Protein AF-A0A0F6R1Q1-F1 (afdb_monomer)

Structure (mmCIF, N/CA/C/O backbone):
data_AF-A0A0F6R1Q1-F1
#
_entry.id   AF-A0A0F6R1Q1-F1
#
loop_
_atom_site.group_PDB
_atom_site.id
_atom_site.type_symbol
_atom_site.label_atom_id
_atom_site.label_alt_id
_atom_site.label_comp_id
_atom_site.label_asym_id
_atom_site.label_entity_id
_atom_site.label_seq_id
_atom_site.pdbx_PDB_ins_code
_atom_site.Cartn_x
_atom_site.Cartn_y
_atom_site.Cartn_z
_atom_site.occupancy
_atom_site.B_iso_or_equiv
_atom_site.auth_seq_id
_atom_site.auth_comp_id
_atom_site.auth_asym_id
_atom_site.auth_atom_id
_atom_site.pdbx_PDB_model_num
ATOM 1 N N . MET A 1 1 ? 29.580 -33.882 -5.266 1.00 39.84 1 MET A N 1
ATOM 2 C CA . MET A 1 1 ? 28.249 -33.960 -5.910 1.00 39.84 1 MET A CA 1
ATOM 3 C C . MET A 1 1 ? 27.139 -33.648 -4.897 1.00 39.84 1 MET A C 1
ATOM 5 O O . MET A 1 1 ? 26.192 -34.415 -4.788 1.00 39.84 1 MET A O 1
ATOM 9 N N . SER A 1 2 ? 27.248 -32.547 -4.135 1.00 45.56 2 SER A N 1
ATOM 10 C CA . SER A 1 2 ? 26.357 -32.306 -2.978 1.00 45.56 2 SER A CA 1
ATOM 11 C C . SER A 1 2 ? 25.739 -30.905 -2.912 1.00 45.56 2 SER A C 1
ATOM 13 O O . SER A 1 2 ? 25.019 -30.626 -1.966 1.00 45.56 2 SER A O 1
ATOM 15 N N . GLU A 1 3 ? 25.947 -30.047 -3.913 1.00 39.16 3 GLU A N 1
ATOM 16 C CA . GLU A 1 3 ? 25.405 -28.674 -3.908 1.00 39.16 3 GLU A CA 1
ATOM 17 C C . GLU A 1 3 ? 24.060 -28.540 -4.650 1.00 39.16 3 GLU A C 1
ATOM 19 O O . GLU A 1 3 ? 23.333 -27.565 -4.475 1.00 39.16 3 GLU A O 1
ATOM 24 N N . GLU A 1 4 ? 23.668 -29.540 -5.443 1.00 39.00 4 GLU A N 1
ATOM 25 C CA . GLU A 1 4 ? 22.489 -29.453 -6.321 1.00 39.00 4 GLU A CA 1
ATOM 26 C C . GLU A 1 4 ? 21.160 -29.742 -5.598 1.00 39.00 4 GLU A C 1
ATOM 28 O O . GLU A 1 4 ? 20.088 -29.362 -6.063 1.00 39.00 4 GLU A O 1
ATOM 33 N N . LYS A 1 5 ? 21.216 -30.370 -4.414 1.00 38.72 5 LYS A N 1
ATOM 34 C CA . LYS A 1 5 ? 20.022 -30.764 -3.647 1.00 38.72 5 LYS A CA 1
ATOM 35 C C . LYS A 1 5 ? 19.531 -29.688 -2.668 1.00 38.72 5 LYS A C 1
ATOM 37 O O . LYS A 1 5 ? 18.405 -29.782 -2.198 1.00 38.72 5 LYS A O 1
ATOM 42 N N . GLN A 1 6 ? 20.347 -28.671 -2.378 1.00 35.91 6 GLN A N 1
ATOM 43 C CA . GLN A 1 6 ? 19.995 -27.572 -1.464 1.00 35.91 6 GLN A CA 1
ATOM 44 C C . GLN A 1 6 ? 19.303 -26.401 -2.179 1.00 35.91 6 GLN A C 1
ATOM 46 O O . GLN A 1 6 ? 18.357 -25.839 -1.637 1.00 35.91 6 GLN A O 1
ATOM 51 N N . ARG A 1 7 ? 19.659 -26.108 -3.440 1.00 38.06 7 ARG A N 1
ATOM 52 C CA . ARG A 1 7 ? 18.993 -25.054 -4.234 1.00 38.06 7 ARG A CA 1
ATOM 53 C C . ARG A 1 7 ? 17.518 -25.331 -4.539 1.00 38.06 7 ARG A C 1
ATOM 55 O O . ARG A 1 7 ? 16.745 -24.392 -4.679 1.00 38.06 7 ARG A O 1
ATOM 62 N N . SER A 1 8 ? 17.124 -26.601 -4.656 1.00 41.06 8 SER A N 1
ATOM 63 C CA . SER A 1 8 ? 15.740 -26.971 -4.993 1.00 41.06 8 SER A CA 1
ATOM 64 C C . SER A 1 8 ? 14.754 -26.752 -3.837 1.00 41.06 8 SER A C 1
ATOM 66 O O . SER A 1 8 ? 13.580 -26.496 -4.088 1.00 41.06 8 SER A O 1
ATOM 68 N N . THR A 1 9 ? 15.215 -26.803 -2.582 1.00 48.44 9 THR A N 1
ATOM 69 C CA . THR A 1 9 ? 14.350 -26.635 -1.400 1.00 48.44 9 THR A CA 1
ATOM 70 C C . THR A 1 9 ? 14.140 -25.159 -1.049 1.00 48.44 9 THR A C 1
ATOM 72 O O . THR A 1 9 ? 13.024 -24.764 -0.732 1.00 48.44 9 THR A O 1
ATOM 75 N N . GLU A 1 10 ? 15.166 -24.311 -1.196 1.00 43.53 10 GLU A N 1
ATOM 76 C CA . GLU A 1 10 ? 15.043 -22.862 -0.950 1.00 43.53 10 GLU A CA 1
ATOM 77 C C . GLU A 1 10 ? 14.176 -22.147 -1.999 1.00 43.53 10 GLU A C 1
ATOM 79 O O . GLU A 1 10 ? 13.457 -21.200 -1.673 1.00 43.53 10 GLU A O 1
ATOM 84 N N . LEU A 1 11 ? 14.180 -22.621 -3.253 1.00 48.12 11 LEU A N 1
ATOM 85 C CA . LEU A 1 11 ? 13.308 -22.072 -4.296 1.00 48.12 11 LEU A CA 1
ATOM 86 C C . LEU A 1 11 ? 11.817 -22.315 -4.004 1.00 48.12 11 LEU A C 1
ATOM 88 O O . LEU A 1 11 ? 10.988 -21.493 -4.388 1.00 48.12 11 LEU A O 1
ATOM 92 N N . PHE A 1 12 ? 11.463 -23.412 -3.324 1.00 41.50 12 PHE A N 1
ATOM 93 C CA . PHE A 1 12 ? 10.064 -23.770 -3.062 1.00 41.50 12 PHE A CA 1
ATOM 94 C C . PHE A 1 12 ? 9.442 -22.904 -1.950 1.00 41.50 12 PHE A C 1
ATOM 96 O O . PHE A 1 12 ? 8.306 -22.440 -2.090 1.00 41.50 12 PHE A O 1
ATOM 103 N N . ASP A 1 13 ? 10.204 -22.599 -0.894 1.00 47.22 13 ASP A N 1
ATOM 104 C CA . ASP A 1 13 ? 9.765 -21.723 0.205 1.00 47.22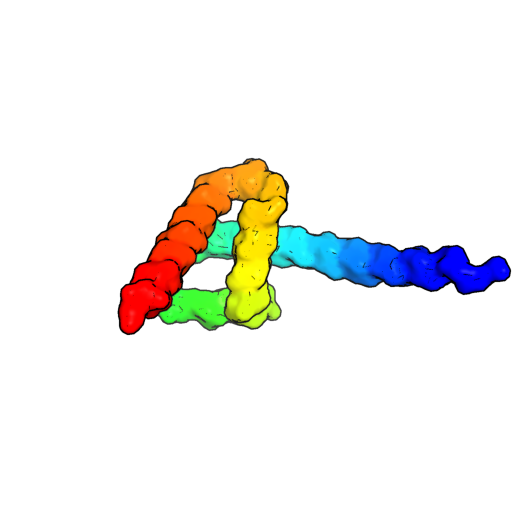 13 ASP A CA 1
ATOM 105 C C . ASP A 1 13 ? 9.709 -20.243 -0.215 1.00 47.22 13 ASP A C 1
ATOM 107 O O . ASP A 1 13 ? 8.783 -19.515 0.164 1.00 47.22 13 ASP A O 1
ATOM 111 N N . ALA A 1 14 ? 10.643 -19.798 -1.063 1.00 52.62 14 ALA A N 1
ATOM 112 C CA . ALA A 1 14 ? 10.653 -18.441 -1.606 1.00 52.62 14 ALA A CA 1
ATOM 113 C C . ALA A 1 14 ? 9.484 -18.195 -2.574 1.00 52.62 14 ALA A C 1
ATOM 115 O O . ALA A 1 14 ? 8.783 -17.197 -2.428 1.00 52.62 14 ALA A O 1
ATOM 116 N N . VAL A 1 15 ? 9.207 -19.127 -3.496 1.00 55.94 15 VAL A N 1
ATOM 117 C CA . VAL A 1 15 ? 8.077 -19.023 -4.442 1.00 55.94 15 VAL A CA 1
ATOM 118 C C . VAL A 1 15 ? 6.732 -19.069 -3.717 1.00 55.94 15 VAL A C 1
ATOM 120 O O . VAL A 1 15 ? 5.815 -18.329 -4.073 1.00 55.94 15 VAL A O 1
ATOM 123 N N . THR A 1 16 ? 6.606 -19.882 -2.665 1.00 59.78 16 THR A N 1
ATOM 124 C CA . THR A 1 16 ? 5.377 -19.943 -1.857 1.00 59.78 16 THR A CA 1
ATOM 125 C C . THR A 1 16 ? 5.157 -18.639 -1.086 1.00 59.78 16 THR A C 1
ATOM 127 O O . THR A 1 16 ? 4.039 -18.124 -1.029 1.00 59.78 16 THR A O 1
ATOM 130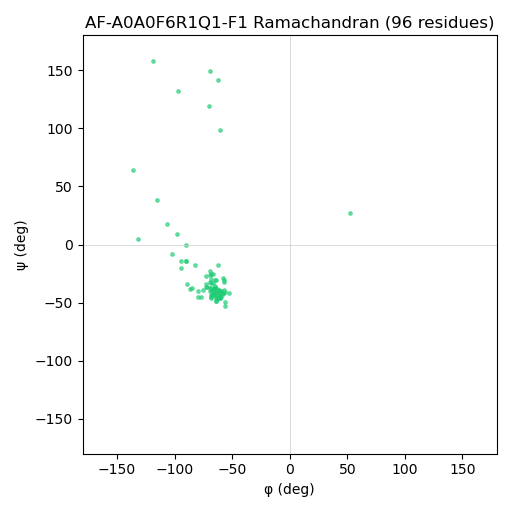 N N . THR A 1 17 ? 6.232 -18.049 -0.558 1.00 63.34 17 THR A N 1
ATOM 131 C CA . THR A 1 17 ? 6.192 -16.754 0.133 1.00 63.34 17 THR A CA 1
ATOM 132 C C . THR A 1 17 ? 5.887 -15.605 -0.835 1.00 63.34 17 THR A C 1
ATOM 134 O O . THR A 1 17 ? 5.044 -14.758 -0.547 1.00 63.34 17 THR A O 1
ATOM 137 N N . GLU A 1 18 ? 6.505 -15.599 -2.015 1.00 66.62 18 GLU A N 1
ATOM 138 C CA . GLU A 1 18 ? 6.314 -14.578 -3.048 1.00 66.62 18 GLU A CA 1
ATOM 139 C C . GLU A 1 18 ? 4.901 -14.626 -3.653 1.00 66.62 18 GLU A C 1
ATOM 141 O O . GLU A 1 18 ? 4.237 -13.593 -3.765 1.00 66.62 18 GLU A O 1
ATOM 146 N N . ASN A 1 19 ? 4.379 -15.822 -3.947 1.00 71.56 19 ASN A N 1
ATOM 147 C CA . ASN A 1 19 ? 2.993 -15.985 -4.394 1.00 71.56 19 ASN A CA 1
ATOM 148 C C . ASN A 1 19 ? 1.987 -15.598 -3.303 1.00 71.56 19 ASN A C 1
ATOM 150 O O . ASN A 1 19 ? 0.961 -14.985 -3.602 1.00 71.56 19 ASN A O 1
ATOM 154 N N . SER A 1 20 ? 2.297 -15.880 -2.034 1.00 79.44 20 SER A N 1
ATOM 155 C CA . SER A 1 20 ? 1.483 -15.432 -0.901 1.00 79.44 20 SER A CA 1
ATOM 156 C C . SER A 1 20 ? 1.471 -13.903 -0.778 1.00 79.44 20 SER A C 1
ATOM 158 O O . SER A 1 20 ? 0.418 -13.310 -0.551 1.00 79.44 20 SER A O 1
ATOM 160 N N . HIS A 1 21 ? 2.602 -13.229 -1.021 1.00 82.88 21 HIS A N 1
ATOM 161 C CA . HIS A 1 21 ? 2.671 -11.763 -1.022 1.00 82.88 21 HIS A CA 1
ATOM 162 C C . HIS A 1 21 ? 1.850 -11.137 -2.150 1.00 82.88 21 HIS A C 1
ATOM 164 O O . HIS A 1 21 ? 1.137 -10.169 -1.896 1.00 82.88 21 HIS A O 1
ATOM 170 N N . ARG A 1 22 ? 1.901 -11.692 -3.369 1.00 86.75 22 ARG A N 1
ATOM 171 C CA . ARG A 1 22 ? 1.067 -11.225 -4.491 1.00 86.75 22 ARG A CA 1
ATOM 172 C C . ARG A 1 22 ? -0.425 -11.382 -4.188 1.00 86.75 22 ARG A C 1
ATOM 174 O O . ARG A 1 22 ? -1.189 -10.440 -4.379 1.00 86.75 22 ARG A O 1
ATOM 181 N N . ALA A 1 23 ? -0.840 -12.528 -3.648 1.00 87.38 23 ALA A N 1
ATOM 182 C CA . ALA A 1 23 ? -2.234 -12.754 -3.264 1.00 87.38 23 ALA A CA 1
ATOM 183 C C . ALA A 1 23 ? -2.696 -11.790 -2.152 1.00 87.38 23 ALA A C 1
ATOM 185 O O . ALA A 1 23 ? -3.754 -11.172 -2.268 1.00 87.38 23 ALA A O 1
ATOM 186 N N . GLN A 1 24 ? -1.879 -11.600 -1.110 1.00 89.19 24 GLN A N 1
ATOM 187 C CA . GLN A 1 24 ? -2.158 -10.648 -0.026 1.00 89.19 24 GLN A CA 1
ATOM 188 C C . GLN A 1 24 ? -2.201 -9.201 -0.528 1.00 89.19 24 GLN A C 1
ATOM 190 O O . GLN A 1 24 ? -3.051 -8.422 -0.109 1.00 89.19 24 GLN A O 1
ATOM 195 N N . MET A 1 25 ? -1.305 -8.837 -1.446 1.00 91.62 25 MET A N 1
ATOM 196 C CA . MET A 1 25 ? -1.291 -7.526 -2.086 1.00 91.62 25 MET A CA 1
ATOM 197 C C . MET A 1 25 ? -2.597 -7.269 -2.843 1.00 91.62 25 MET A C 1
ATOM 199 O O . MET A 1 25 ? -3.173 -6.195 -2.696 1.00 91.62 25 MET A O 1
ATOM 203 N N . LEU A 1 26 ? -3.082 -8.237 -3.625 1.00 90.25 26 LEU A N 1
ATOM 204 C CA . LEU A 1 26 ? -4.353 -8.093 -4.336 1.00 90.25 26 LEU A CA 1
ATOM 205 C C . LEU A 1 26 ? -5.519 -7.886 -3.362 1.00 90.25 26 LEU A C 1
ATOM 207 O O . LEU A 1 26 ? -6.307 -6.973 -3.575 1.00 90.25 26 LEU A O 1
ATOM 211 N N . ALA A 1 27 ? -5.579 -8.648 -2.265 1.00 90.94 27 ALA A N 1
ATOM 212 C CA . ALA A 1 27 ? -6.597 -8.457 -1.228 1.00 90.94 27 ALA A CA 1
ATOM 213 C C . ALA A 1 27 ? -6.520 -7.062 -0.574 1.00 90.94 27 ALA A C 1
ATOM 215 O O . ALA A 1 27 ? -7.542 -6.426 -0.333 1.00 90.94 27 ALA A O 1
ATOM 216 N N . VAL A 1 28 ? -5.307 -6.552 -0.336 1.00 91.00 28 VAL A N 1
ATOM 217 C CA . VAL A 1 28 ? -5.081 -5.192 0.180 1.00 91.00 28 VAL A CA 1
ATOM 218 C C . VAL A 1 28 ? -5.571 -4.120 -0.799 1.00 91.00 28 VAL A C 1
ATOM 220 O O . VAL A 1 28 ? -6.159 -3.130 -0.367 1.00 91.00 28 VAL A O 1
ATOM 223 N N . LEU A 1 29 ? -5.339 -4.292 -2.103 1.00 90.56 29 LEU A N 1
ATOM 224 C CA . LEU A 1 29 ? -5.817 -3.352 -3.123 1.00 90.56 29 LEU A CA 1
ATOM 225 C C . LEU A 1 29 ? -7.342 -3.393 -3.261 1.00 90.56 29 LEU A C 1
ATOM 227 O O . LEU A 1 29 ? -7.956 -2.334 -3.374 1.00 90.56 29 LEU A O 1
ATOM 231 N N . ASP A 1 30 ? -7.940 -4.585 -3.203 1.00 91.00 30 ASP A N 1
ATOM 232 C CA . ASP A 1 30 ? -9.394 -4.766 -3.206 1.00 91.00 30 ASP A CA 1
ATOM 233 C C . ASP A 1 30 ? -10.022 -4.051 -1.990 1.00 91.00 30 ASP A C 1
ATOM 235 O O . ASP A 1 30 ? -10.966 -3.279 -2.150 1.00 91.00 30 ASP A O 1
ATOM 239 N N . PHE A 1 31 ? -9.435 -4.208 -0.796 1.00 89.88 31 PHE A N 1
ATOM 240 C CA . PHE A 1 31 ? -9.857 -3.496 0.416 1.00 89.88 31 PHE A CA 1
ATOM 241 C C . PHE A 1 31 ? -9.685 -1.974 0.306 1.00 89.88 31 PHE A C 1
ATOM 243 O O . PHE A 1 31 ? -10.602 -1.227 0.630 1.00 89.88 31 PHE A O 1
ATOM 250 N N . GLU A 1 32 ? -8.536 -1.468 -0.162 1.00 89.31 32 GLU A N 1
ATOM 251 C CA . GLU A 1 32 ? -8.321 -0.013 -0.281 1.00 89.31 32 GLU A CA 1
ATOM 252 C C . GLU A 1 32 ? -9.245 0.614 -1.343 1.00 89.31 32 GLU A C 1
ATOM 254 O O . GLU A 1 32 ? -9.572 1.796 -1.233 1.00 89.31 32 GLU A O 1
ATOM 259 N N . ALA A 1 33 ? -9.703 -0.153 -2.339 1.00 86.50 33 ALA A N 1
ATOM 260 C CA . ALA A 1 33 ? -10.688 0.312 -3.314 1.00 86.50 33 ALA A CA 1
ATOM 261 C C . ALA A 1 33 ? -12.078 0.542 -2.692 1.00 86.50 33 ALA A C 1
ATOM 263 O O . ALA A 1 33 ? -12.786 1.454 -3.122 1.00 86.50 33 ALA A O 1
ATOM 264 N N . THR A 1 34 ? -12.460 -0.248 -1.683 1.00 85.06 34 THR A N 1
ATOM 265 C CA . THR A 1 34 ? -13.738 -0.112 -0.961 1.00 85.06 34 THR A CA 1
ATOM 266 C C . THR A 1 34 ? -13.630 0.724 0.312 1.00 85.06 34 THR A C 1
ATOM 268 O O . THR A 1 34 ? -14.638 1.225 0.803 1.00 85.06 34 THR A O 1
ATOM 271 N N . ALA A 1 35 ? -12.426 0.885 0.863 1.00 80.75 35 ALA A N 1
ATOM 272 C CA . ALA A 1 35 ? -12.199 1.599 2.109 1.00 80.75 35 ALA A CA 1
ATOM 273 C C . ALA A 1 35 ? -12.435 3.108 1.951 1.00 80.75 35 ALA A C 1
ATOM 275 O O . ALA A 1 35 ? -11.718 3.815 1.234 1.00 80.75 35 ALA A O 1
ATOM 276 N N . ASP A 1 36 ? -13.397 3.632 2.708 1.00 75.12 36 ASP A N 1
ATOM 277 C CA . ASP A 1 36 ? -13.656 5.064 2.759 1.00 75.12 36 ASP A CA 1
ATOM 278 C C . ASP A 1 36 ? -12.456 5.854 3.304 1.00 75.12 36 ASP A C 1
ATOM 280 O O . ASP A 1 36 ? -11.776 5.487 4.269 1.00 75.12 36 ASP A O 1
ATOM 284 N N . LYS A 1 37 ? -12.222 7.030 2.713 1.00 66.69 37 LYS A N 1
ATOM 285 C CA . LYS A 1 37 ? -11.104 7.927 3.070 1.00 66.69 37 LYS A CA 1
ATOM 286 C C . LYS A 1 37 ? -11.175 8.443 4.515 1.00 66.69 37 LYS A C 1
ATOM 288 O O . LYS A 1 37 ? -10.162 8.903 5.033 1.00 66.69 37 LYS A O 1
ATOM 293 N N . ASN A 1 38 ? -12.345 8.341 5.146 1.00 60.94 38 ASN A N 1
ATOM 294 C CA . ASN A 1 38 ? -12.641 8.839 6.488 1.00 60.94 38 ASN A CA 1
ATOM 295 C C . ASN A 1 38 ? -12.757 7.721 7.537 1.00 60.94 38 ASN A C 1
ATOM 297 O O . ASN A 1 38 ? -13.329 7.958 8.600 1.00 60.94 38 ASN A O 1
ATOM 301 N N . LEU A 1 39 ? -12.244 6.511 7.272 1.00 73.50 39 LEU A N 1
ATOM 302 C CA . LEU A 1 39 ? -12.194 5.462 8.292 1.00 73.50 39 LEU A CA 1
ATOM 303 C C . LEU A 1 39 ? -11.347 5.927 9.490 1.00 73.50 39 LEU A C 1
ATOM 305 O O . LEU A 1 39 ? -10.122 5.813 9.495 1.00 73.50 39 LEU A O 1
ATOM 309 N N . VAL A 1 40 ? -12.021 6.406 10.539 1.00 72.62 40 VAL A N 1
ATOM 310 C CA . VAL A 1 40 ? -11.407 6.794 11.822 1.00 72.62 40 VAL A CA 1
ATOM 311 C C . VAL A 1 40 ? -10.651 5.610 12.441 1.00 72.62 40 VAL A C 1
ATOM 313 O O . VAL A 1 40 ? -9.650 5.802 13.122 1.00 72.62 40 VAL A O 1
ATOM 316 N N . ARG A 1 41 ? -11.085 4.375 12.151 1.00 82.50 41 ARG A N 1
ATOM 317 C CA . ARG A 1 41 ? -10.508 3.122 12.665 1.00 82.50 41 ARG A CA 1
ATOM 318 C C . ARG A 1 41 ? -9.885 2.262 11.561 1.00 82.50 41 ARG A C 1
ATOM 320 O O . ARG A 1 41 ? -9.994 1.042 11.590 1.00 82.50 41 ARG A O 1
ATOM 327 N N . LYS A 1 42 ? -9.229 2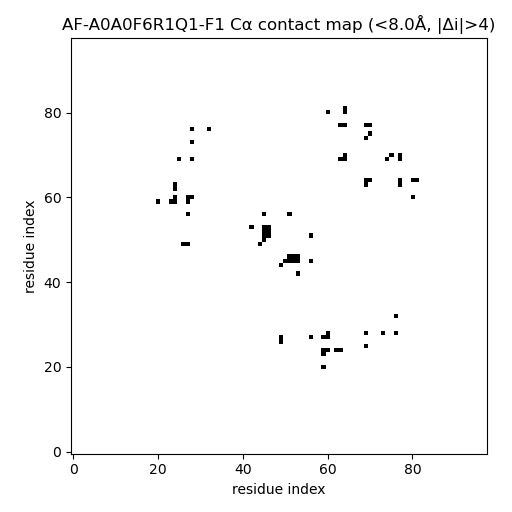.883 10.574 1.00 82.19 42 LYS A N 1
ATOM 328 C CA . LYS A 1 42 ? -8.647 2.169 9.421 1.00 82.19 42 LYS A CA 1
ATOM 329 C C . LYS A 1 42 ? -7.721 1.016 9.827 1.00 82.19 42 LYS A C 1
ATOM 331 O O . LYS A 1 42 ? -7.798 -0.057 9.250 1.00 82.19 42 LYS A O 1
ATOM 336 N N . GLU A 1 43 ? -6.886 1.209 10.847 1.00 85.69 43 GLU A N 1
ATOM 337 C CA . GLU A 1 43 ? -5.976 0.163 11.343 1.00 85.69 43 GLU A CA 1
ATOM 338 C C . GLU A 1 43 ? -6.684 -1.006 12.031 1.00 85.69 43 GLU A C 1
ATOM 340 O O . GLU A 1 43 ? -6.148 -2.110 12.106 1.00 85.69 43 GLU A O 1
ATOM 345 N N . GLU A 1 44 ? -7.873 -0.772 12.570 1.00 85.69 44 GLU A N 1
ATOM 346 C CA . GLU A 1 44 ? -8.682 -1.823 13.170 1.00 85.69 44 GLU A CA 1
ATOM 347 C C . GLU A 1 44 ? -9.413 -2.616 12.099 1.00 85.69 44 GLU A C 1
ATOM 349 O O . GLU A 1 44 ? -9.277 -3.832 12.083 1.00 85.69 44 GLU A O 1
ATOM 354 N N . ALA A 1 45 ? -10.021 -1.934 11.124 1.00 87.25 45 ALA A N 1
ATOM 355 C CA . ALA A 1 45 ? -10.607 -2.576 9.949 1.00 87.25 45 ALA A CA 1
ATOM 356 C C . ALA A 1 45 ? -9.576 -3.427 9.186 1.00 87.25 45 ALA A C 1
ATOM 358 O O . ALA A 1 45 ? -9.861 -4.555 8.812 1.00 87.25 45 ALA A O 1
ATOM 359 N N . ILE A 1 46 ? -8.333 -2.947 9.040 1.00 87.94 46 ILE A N 1
ATOM 360 C CA . ILE A 1 46 ? -7.239 -3.741 8.451 1.00 87.94 46 ILE A CA 1
ATOM 361 C C . ILE A 1 46 ? -7.002 -5.040 9.237 1.00 87.94 46 ILE A C 1
ATOM 363 O O . ILE A 1 46 ? -6.793 -6.095 8.641 1.00 87.94 46 ILE A O 1
ATOM 367 N N . ARG A 1 47 ? -7.012 -4.981 10.573 1.00 88.00 47 ARG A N 1
ATOM 368 C CA . ARG A 1 47 ? -6.794 -6.170 11.408 1.00 88.00 47 ARG A CA 1
ATOM 369 C C . ARG A 1 47 ? -7.982 -7.126 11.371 1.00 88.00 47 ARG A C 1
ATOM 371 O O . ARG A 1 47 ? -7.761 -8.330 11.394 1.00 88.00 47 ARG A O 1
ATOM 378 N N . GLU A 1 48 ? -9.202 -6.607 11.315 1.00 88.25 48 GLU A N 1
ATOM 379 C CA . GLU A 1 48 ? -10.431 -7.404 11.309 1.00 88.25 48 GLU A CA 1
ATOM 380 C C . GLU A 1 48 ? -10.714 -8.040 9.942 1.00 88.25 48 GLU A C 1
ATOM 382 O O . GLU A 1 48 ? -11.006 -9.230 9.874 1.00 88.25 48 GLU A O 1
ATOM 387 N N . GLU A 1 49 ? -10.585 -7.282 8.851 1.00 87.00 49 GLU A N 1
ATOM 388 C CA . GLU A 1 49 ? -10.956 -7.741 7.507 1.00 87.00 49 GLU A CA 1
ATOM 389 C C . GLU A 1 49 ? -9.830 -8.496 6.801 1.00 87.00 49 GLU A C 1
ATOM 391 O O . GLU A 1 49 ? -10.076 -9.480 6.105 1.00 87.00 49 GLU A O 1
ATOM 396 N N . LEU A 1 50 ? -8.581 -8.054 6.977 1.00 86.38 50 LEU A N 1
ATOM 397 C CA . LEU A 1 50 ? -7.432 -8.638 6.281 1.00 86.38 50 LEU A CA 1
ATOM 398 C C . LEU A 1 50 ? -6.608 -9.571 7.172 1.00 86.38 50 LEU A C 1
ATOM 400 O O . LEU A 1 50 ? -5.699 -10.227 6.668 1.00 86.38 50 LEU A O 1
ATOM 404 N N . ALA A 1 51 ? -6.891 -9.634 8.480 1.00 88.50 51 ALA A N 1
ATOM 405 C CA . ALA A 1 51 ? -6.151 -10.445 9.454 1.00 88.50 51 ALA A CA 1
ATOM 406 C C . ALA A 1 51 ? -4.622 -10.217 9.429 1.00 88.50 51 ALA A C 1
ATOM 408 O O . ALA A 1 51 ? -3.836 -11.095 9.793 1.00 88.50 51 ALA A O 1
ATOM 409 N N . ILE A 1 52 ? -4.179 -9.024 9.013 1.00 87.25 52 ILE A N 1
ATOM 410 C CA . ILE A 1 52 ? -2.764 -8.641 8.951 1.00 87.25 52 ILE A CA 1
ATOM 411 C C . ILE A 1 52 ? -2.470 -7.449 9.854 1.00 87.25 52 ILE A C 1
ATOM 413 O O . ILE A 1 52 ? -3.341 -6.648 10.192 1.00 87.25 52 ILE A O 1
ATOM 417 N N . SER A 1 53 ? -1.202 -7.300 10.236 1.00 88.75 53 SER A N 1
AT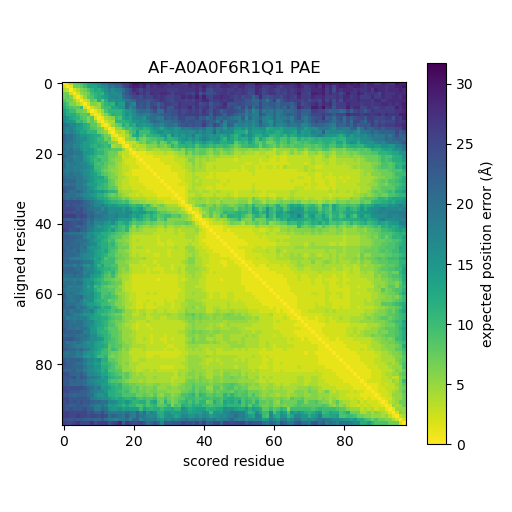OM 418 C CA . SER A 1 53 ? -0.781 -6.123 10.990 1.00 88.75 53 SER A CA 1
ATOM 419 C C . SER A 1 53 ? -0.829 -4.856 10.116 1.00 88.75 53 SER A C 1
ATOM 421 O O . SER A 1 53 ? -0.544 -4.921 8.915 1.00 88.75 53 SER A O 1
ATOM 423 N N . PRO A 1 54 ? -1.090 -3.672 10.699 1.00 85.44 54 PRO A N 1
ATOM 424 C CA . PRO A 1 54 ? -1.035 -2.405 9.964 1.00 85.44 54 PRO A CA 1
ATOM 425 C C . PRO A 1 54 ? 0.327 -2.151 9.299 1.00 85.44 54 PRO A C 1
ATOM 427 O O . PRO A 1 54 ? 0.412 -1.585 8.214 1.00 85.44 54 PRO A O 1
ATOM 430 N N . ILE A 1 55 ? 1.417 -2.623 9.910 1.00 88.31 55 ILE A N 1
ATOM 431 C CA . ILE A 1 55 ? 2.760 -2.528 9.324 1.00 88.31 55 ILE A CA 1
ATOM 432 C C . ILE A 1 55 ? 2.833 -3.344 8.027 1.00 88.31 55 ILE A C 1
ATOM 434 O O . ILE A 1 55 ? 3.269 -2.831 6.996 1.00 88.31 55 ILE A O 1
ATOM 438 N N . ARG A 1 56 ? 2.361 -4.597 8.065 1.00 88.12 56 ARG A N 1
ATOM 439 C CA . ARG A 1 56 ? 2.306 -5.498 6.906 1.00 88.12 56 ARG A CA 1
ATOM 440 C C . ARG A 1 56 ? 1.454 -4.912 5.781 1.00 88.12 56 ARG A C 1
ATOM 442 O O . ARG A 1 56 ? 1.838 -4.981 4.619 1.00 88.12 56 ARG A O 1
ATOM 449 N N . TYR A 1 57 ? 0.339 -4.284 6.135 1.00 91.00 57 TYR A N 1
ATOM 450 C CA . TYR A 1 57 ? -0.543 -3.597 5.199 1.00 91.00 57 TYR A CA 1
ATOM 451 C C . TYR A 1 57 ? 0.188 -2.526 4.380 1.00 91.00 57 TYR A C 1
ATOM 453 O O . TYR A 1 57 ? 0.176 -2.555 3.149 1.00 91.00 57 TYR A O 1
ATOM 461 N N . TYR A 1 58 ? 0.897 -1.611 5.046 1.00 88.88 58 TYR A N 1
ATOM 462 C CA . TYR A 1 58 ? 1.646 -0.568 4.343 1.00 88.88 58 TYR A CA 1
ATOM 463 C C . TYR A 1 58 ? 2.838 -1.120 3.549 1.00 88.88 58 TYR A C 1
ATOM 465 O O . TYR A 1 58 ? 3.190 -0.557 2.513 1.00 88.88 58 TYR A O 1
ATOM 473 N N . GLN A 1 59 ? 3.445 -2.227 3.988 1.00 89.81 59 GLN A N 1
ATOM 474 C CA . GLN A 1 59 ? 4.471 -2.928 3.208 1.00 89.81 59 GLN A CA 1
ATOM 475 C C . GLN A 1 59 ? 3.901 -3.493 1.902 1.00 89.81 59 GLN A C 1
ATOM 477 O O . GLN A 1 59 ? 4.500 -3.286 0.849 1.00 89.81 59 GLN A O 1
ATOM 482 N N . LEU A 1 60 ? 2.734 -4.144 1.951 1.00 91.44 60 LEU A N 1
ATOM 483 C CA . LEU A 1 60 ? 2.055 -4.678 0.767 1.00 91.44 60 LEU A CA 1
ATOM 484 C C . LEU A 1 60 ? 1.607 -3.567 -0.188 1.00 91.44 60 LEU A C 1
ATOM 486 O O . LEU A 1 60 ? 1.748 -3.719 -1.398 1.00 91.44 60 LEU A O 1
ATOM 490 N N . LEU A 1 61 ? 1.154 -2.422 0.336 1.00 90.19 61 LEU A N 1
ATOM 491 C CA . LEU A 1 61 ? 0.870 -1.247 -0.492 1.00 90.19 61 LEU A CA 1
ATOM 492 C C . LEU A 1 61 ? 2.116 -0.742 -1.224 1.00 90.19 61 LEU A C 1
ATOM 494 O O . LEU A 1 61 ? 2.027 -0.409 -2.400 1.00 90.19 61 LEU A O 1
ATOM 498 N N . ASN A 1 62 ? 3.274 -0.691 -0.560 1.00 89.56 62 ASN A N 1
ATOM 499 C CA . ASN A 1 62 ? 4.522 -0.301 -1.220 1.00 89.56 62 ASN A CA 1
ATOM 500 C C . ASN A 1 62 ? 4.959 -1.343 -2.255 1.00 89.56 62 ASN A C 1
ATOM 502 O O . ASN A 1 62 ? 5.384 -0.965 -3.340 1.00 89.56 62 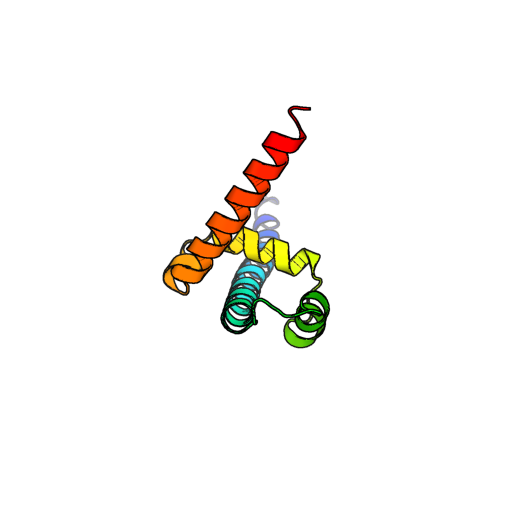ASN A O 1
ATOM 506 N N . TYR A 1 63 ? 4.809 -2.634 -1.950 1.00 90.12 63 TYR A N 1
ATOM 507 C CA . TYR A 1 63 ? 5.100 -3.724 -2.882 1.00 90.12 63 TYR A CA 1
ATOM 508 C C . TYR A 1 63 ? 4.226 -3.652 -4.144 1.00 90.12 63 TYR A C 1
ATOM 510 O O . TYR A 1 63 ? 4.737 -3.795 -5.251 1.00 90.12 63 TYR A O 1
ATOM 518 N N . ALA A 1 64 ? 2.939 -3.314 -3.997 1.00 90.19 64 ALA A N 1
ATOM 519 C CA . ALA A 1 64 ? 2.031 -3.101 -5.123 1.00 90.19 64 ALA A CA 1
ATOM 520 C C . ALA A 1 64 ? 2.514 -2.023 -6.100 1.00 90.19 64 ALA A C 1
ATOM 522 O O . ALA A 1 64 ? 2.238 -2.105 -7.291 1.00 90.19 64 ALA A O 1
ATOM 523 N N . LEU A 1 65 ? 3.240 -1.006 -5.625 1.00 89.06 65 LEU A N 1
ATOM 524 C CA . LEU A 1 65 ? 3.735 0.065 -6.494 1.00 89.06 65 LEU A CA 1
ATOM 525 C C . LEU A 1 65 ? 4.834 -0.395 -7.457 1.00 89.06 65 LEU A C 1
ATOM 527 O O . LEU A 1 65 ? 4.993 0.227 -8.514 1.00 89.06 65 LEU A O 1
ATOM 531 N N . GLU A 1 66 ? 5.561 -1.444 -7.073 1.00 87.56 66 GLU A N 1
ATOM 532 C CA . GLU A 1 66 ? 6.686 -2.027 -7.809 1.00 87.56 66 GLU A CA 1
ATOM 533 C C . GLU A 1 66 ? 6.230 -3.136 -8.778 1.00 87.56 66 GLU A C 1
ATOM 535 O O . GLU A 1 66 ? 6.982 -3.525 -9.669 1.00 87.56 66 GLU A O 1
ATOM 540 N N . LEU A 1 67 ? 4.994 -3.637 -8.638 1.00 88.69 67 LEU A N 1
ATOM 541 C CA . LEU A 1 67 ? 4.451 -4.699 -9.484 1.00 88.69 67 LEU A CA 1
ATOM 542 C C . LEU A 1 67 ? 3.586 -4.157 -10.637 1.00 88.69 67 LEU A C 1
ATOM 544 O O . LEU A 1 67 ? 2.665 -3.369 -10.404 1.00 88.69 67 LEU A O 1
ATOM 548 N N . PRO A 1 68 ? 3.803 -4.621 -11.885 1.00 87.50 68 PRO A N 1
ATOM 549 C CA . PRO A 1 68 ? 2.981 -4.214 -13.026 1.00 87.50 68 PRO A CA 1
ATOM 550 C C . PRO A 1 68 ? 1.532 -4.714 -12.916 1.00 87.50 68 PRO A C 1
ATOM 552 O O . PRO A 1 68 ? 0.608 -3.990 -13.279 1.00 87.50 68 PRO A O 1
ATOM 555 N N . GLU A 1 69 ? 1.321 -5.891 -12.323 1.00 88.31 69 GLU A N 1
ATOM 556 C CA . GLU A 1 69 ? 0.008 -6.530 -12.130 1.00 88.31 69 GLU A CA 1
ATOM 557 C C . GLU A 1 69 ? -0.972 -5.632 -11.354 1.00 88.31 69 GLU A C 1
ATOM 559 O O . GLU A 1 69 ? -2.157 -5.536 -11.681 1.00 88.31 69 GLU A O 1
ATOM 564 N N . ALA A 1 70 ? -0.476 -4.917 -10.339 1.00 90.44 70 ALA A N 1
ATOM 565 C CA . ALA A 1 70 ? -1.283 -3.980 -9.565 1.00 90.44 70 ALA A CA 1
ATOM 566 C C . ALA A 1 70 ? -1.768 -2.804 -10.424 1.00 90.44 70 ALA A C 1
ATOM 568 O O . ALA A 1 70 ? -2.899 -2.342 -10.268 1.00 90.44 70 ALA A O 1
ATOM 569 N N . ASN A 1 71 ? -0.925 -2.324 -11.343 1.00 90.75 71 ASN A N 1
ATOM 570 C CA . ASN A 1 71 ? -1.264 -1.232 -12.250 1.00 90.75 71 ASN A CA 1
ATOM 571 C C . ASN A 1 71 ? -2.247 -1.676 -13.342 1.00 90.75 71 ASN A C 1
ATOM 573 O O . ASN A 1 71 ? -3.094 -0.885 -13.741 1.00 90.75 71 ASN A O 1
ATOM 577 N N . GLU A 1 72 ? -2.160 -2.921 -13.808 1.00 91.06 72 GLU A N 1
ATOM 578 C CA . GLU A 1 72 ? -3.119 -3.484 -14.765 1.00 91.06 72 GLU A CA 1
ATOM 579 C C . GLU A 1 72 ? -4.510 -3.647 -14.145 1.00 91.06 72 GLU A C 1
ATOM 581 O O . GLU A 1 72 ? -5.509 -3.281 -14.765 1.00 91.06 72 GLU A O 1
ATOM 586 N N . LYS A 1 73 ? -4.582 -4.146 -12.904 1.00 88.94 73 LYS A N 1
ATOM 587 C CA . LYS A 1 73 ? -5.858 -4.398 -12.222 1.00 88.94 73 LYS A CA 1
ATOM 588 C C . LYS A 1 73 ? -6.480 -3.124 -11.637 1.00 88.94 73 LYS A C 1
ATOM 590 O O . LYS A 1 73 ? -7.689 -2.933 -11.738 1.00 88.94 73 LYS A O 1
ATOM 595 N N . TYR A 1 74 ? -5.666 -2.236 -11.055 1.00 91.12 74 TYR A N 1
ATOM 596 C CA . TYR A 1 74 ? -6.123 -1.025 -10.358 1.00 91.12 74 TYR A CA 1
ATOM 597 C C . TYR A 1 74 ? -5.294 0.226 -10.704 1.00 91.12 74 TYR A C 1
ATOM 599 O O . TYR A 1 74 ? -4.684 0.840 -9.819 1.00 91.12 74 TYR A O 1
ATOM 607 N N . PRO A 1 75 ? -5.311 0.686 -11.969 1.00 91.12 75 PRO A N 1
ATOM 608 C CA . PRO A 1 75 ? -4.446 1.776 -12.432 1.00 91.12 75 PRO A CA 1
ATOM 609 C C . PRO A 1 75 ? -4.655 3.086 -11.657 1.00 91.12 75 PRO A C 1
ATOM 611 O O . PRO A 1 75 ? -3.695 3.759 -11.275 1.00 91.12 75 PRO A O 1
ATOM 614 N N . MET A 1 76 ? -5.909 3.448 -11.362 1.00 91.00 76 MET A N 1
ATOM 615 C CA . MET A 1 76 ? -6.217 4.684 -10.628 1.00 91.00 76 MET A CA 1
ATOM 616 C C . MET A 1 76 ? -5.764 4.628 -9.166 1.00 91.00 76 MET A C 1
ATOM 618 O O . MET A 1 76 ? -5.272 5.625 -8.632 1.00 91.00 76 MET A O 1
ATOM 622 N N . LEU A 1 77 ? -5.901 3.463 -8.528 1.00 90.25 77 LEU A N 1
ATOM 623 C CA . LEU A 1 7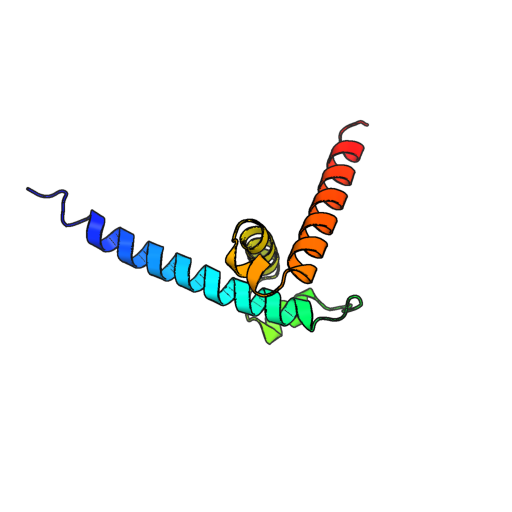7 ? -5.503 3.271 -7.138 1.00 90.25 77 LEU A CA 1
ATOM 624 C C . LEU A 1 77 ? -3.981 3.343 -7.004 1.00 90.25 77 LEU A C 1
ATOM 626 O O . LEU A 1 77 ? -3.470 4.081 -6.162 1.00 90.25 77 LEU A O 1
ATOM 630 N N . VAL A 1 78 ? -3.253 2.660 -7.891 1.00 91.81 78 VAL A N 1
ATOM 631 C CA . VAL A 1 78 ? -1.786 2.699 -7.935 1.00 91.81 78 VAL A CA 1
ATOM 632 C C . VAL A 1 78 ? -1.284 4.123 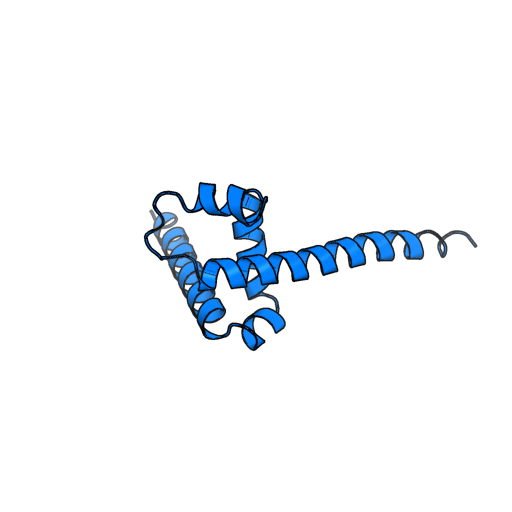-8.176 1.00 91.81 78 VA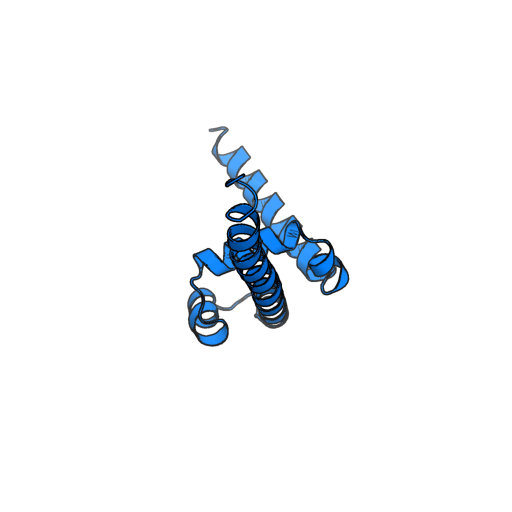L A C 1
ATOM 634 O O . VAL A 1 78 ? -0.404 4.590 -7.451 1.00 91.81 78 VAL A O 1
ATOM 637 N N . ALA A 1 79 ? -1.878 4.867 -9.115 1.00 91.44 79 ALA A N 1
ATOM 638 C CA . ALA A 1 79 ? -1.524 6.269 -9.344 1.00 91.44 79 ALA A CA 1
ATOM 639 C C . ALA A 1 79 ? -1.756 7.146 -8.097 1.00 91.44 79 ALA A C 1
ATOM 641 O O . ALA A 1 79 ? -0.913 7.978 -7.747 1.00 91.44 79 ALA A O 1
ATOM 642 N N . GLN A 1 80 ? -2.868 6.942 -7.382 1.00 90.00 80 GLN A N 1
ATOM 643 C CA . GLN A 1 80 ? -3.150 7.669 -6.145 1.00 90.00 80 GLN A CA 1
ATOM 644 C C . GLN A 1 80 ? -2.148 7.326 -5.034 1.00 90.00 80 GLN A C 1
ATOM 646 O O . GLN A 1 80 ? -1.697 8.222 -4.317 1.00 90.00 80 GLN A O 1
ATOM 651 N N . LEU A 1 81 ? -1.790 6.051 -4.889 1.00 89.88 81 LEU A N 1
ATOM 652 C CA . LEU A 1 81 ? -0.810 5.591 -3.909 1.00 89.88 81 LEU A CA 1
ATOM 653 C C . LEU A 1 81 ? 0.587 6.154 -4.199 1.00 89.88 81 LEU A C 1
ATOM 655 O O . LEU A 1 81 ? 1.229 6.654 -3.274 1.00 89.88 81 LEU A O 1
ATOM 659 N N . ARG A 1 82 ? 1.016 6.175 -5.471 1.00 91.00 82 ARG A N 1
ATOM 660 C CA . ARG A 1 82 ? 2.268 6.831 -5.897 1.00 91.00 82 ARG A CA 1
ATOM 661 C C . ARG A 1 82 ? 2.278 8.302 -5.498 1.00 91.00 82 ARG A C 1
ATOM 663 O O . ARG A 1 82 ? 3.173 8.736 -4.785 1.00 91.00 82 ARG A O 1
ATOM 670 N N . ARG A 1 83 ? 1.203 9.032 -5.804 1.00 90.12 83 ARG A N 1
ATOM 671 C CA . ARG A 1 83 ? 1.080 10.442 -5.414 1.00 90.12 83 ARG A CA 1
ATOM 672 C C . ARG A 1 83 ? 1.142 10.648 -3.895 1.00 90.12 83 ARG A C 1
ATOM 674 O O . ARG A 1 83 ? 1.766 11.599 -3.433 1.00 90.12 83 ARG A O 1
ATOM 681 N N . ARG A 1 84 ? 0.509 9.778 -3.094 1.00 88.38 84 ARG A N 1
ATOM 682 C CA . ARG A 1 84 ? 0.599 9.840 -1.619 1.00 88.38 84 ARG A CA 1
ATOM 683 C C . ARG A 1 84 ? 2.033 9.600 -1.128 1.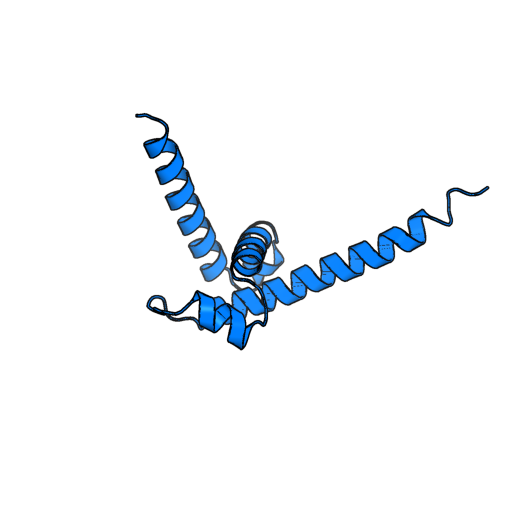00 88.38 84 ARG A C 1
ATOM 685 O O . ARG A 1 84 ? 2.444 10.252 -0.169 1.00 88.38 84 ARG A O 1
ATOM 692 N N . ARG A 1 85 ? 2.778 8.685 -1.760 1.00 86.25 85 ARG A N 1
ATOM 693 C CA . ARG A 1 85 ? 4.199 8.430 -1.466 1.00 86.25 85 ARG A CA 1
ATOM 694 C C . ARG A 1 85 ? 5.046 9.661 -1.783 1.00 86.25 85 ARG A C 1
ATOM 696 O O . ARG A 1 85 ? 5.755 10.122 -0.895 1.00 86.25 85 ARG A O 1
ATOM 703 N N . ASP A 1 86 ? 4.868 10.255 -2.960 1.00 88.19 86 ASP A N 1
ATOM 704 C CA . ASP A 1 86 ? 5.607 11.452 -3.381 1.00 88.19 86 ASP A CA 1
ATOM 705 C C . ASP A 1 86 ? 5.383 12.633 -2.427 1.00 88.19 86 ASP A C 1
ATOM 707 O O . ASP A 1 86 ? 6.330 13.316 -2.043 1.00 88.19 86 ASP A O 1
ATOM 711 N N . ILE A 1 87 ? 4.139 12.848 -1.976 1.00 87.62 87 ILE A N 1
ATOM 712 C CA . ILE A 1 87 ? 3.815 13.889 -0.986 1.00 87.62 87 ILE A CA 1
ATOM 713 C C . ILE A 1 87 ? 4.559 13.642 0.334 1.00 87.62 87 ILE A C 1
ATOM 715 O O . ILE A 1 87 ? 5.139 14.576 0.889 1.00 87.62 87 ILE A O 1
ATOM 719 N N . ARG A 1 88 ? 4.568 12.399 0.836 1.00 84.06 88 ARG A N 1
ATOM 720 C CA . ARG A 1 88 ? 5.282 12.036 2.074 1.00 84.06 88 ARG A CA 1
ATOM 721 C C . ARG A 1 88 ? 6.790 12.210 1.929 1.00 84.06 88 ARG A C 1
ATOM 723 O O . ARG A 1 88 ? 7.438 12.696 2.852 1.00 84.06 88 ARG A O 1
ATOM 730 N N . ASP A 1 89 ? 7.349 11.829 0.788 1.00 84.50 89 ASP A N 1
ATOM 731 C CA . ASP A 1 89 ? 8.781 11.960 0.532 1.00 84.50 89 ASP A CA 1
ATOM 732 C C . ASP A 1 89 ? 9.191 13.429 0.405 1.00 84.50 89 ASP A C 1
ATOM 734 O O . ASP A 1 89 ? 10.227 13.823 0.943 1.00 84.50 89 ASP A O 1
ATOM 738 N N . ASN A 1 90 ? 8.345 14.266 -0.200 1.00 83.19 90 ASN A N 1
ATOM 739 C CA . ASN A 1 90 ? 8.565 15.706 -0.229 1.00 83.19 90 ASN A CA 1
ATOM 740 C C . ASN A 1 90 ? 8.517 16.312 1.183 1.00 83.19 90 ASN A C 1
ATOM 742 O O . ASN A 1 90 ? 9.422 17.046 1.561 1.00 83.19 90 ASN A O 1
ATOM 746 N N . GLN A 1 91 ? 7.532 15.938 2.009 1.00 84.06 91 GLN A N 1
ATOM 747 C CA . GLN A 1 91 ? 7.449 16.385 3.409 1.00 84.06 91 GLN A CA 1
ATOM 748 C C . GLN A 1 91 ? 8.694 16.008 4.224 1.00 84.06 91 GLN A C 1
ATOM 750 O O . GLN A 1 91 ? 9.202 16.831 4.983 1.00 84.06 91 GLN A O 1
ATOM 755 N N . ARG A 1 92 ? 9.220 14.788 4.046 1.00 78.81 92 ARG A N 1
ATOM 756 C CA . ARG A 1 92 ? 10.459 14.351 4.709 1.00 78.81 92 ARG A CA 1
ATOM 757 C C . ARG A 1 92 ? 11.657 15.204 4.298 1.00 78.81 92 ARG A C 1
ATOM 759 O O . ARG A 1 92 ? 12.411 15.631 5.168 1.00 78.81 92 ARG A O 1
ATOM 766 N N . ARG A 1 93 ? 11.823 15.472 2.998 1.00 80.69 93 ARG A N 1
ATOM 767 C CA . ARG A 1 93 ? 12.919 16.310 2.479 1.00 80.69 93 ARG A CA 1
ATOM 768 C C . ARG A 1 93 ? 12.858 17.730 3.029 1.00 80.69 93 ARG A C 1
ATOM 770 O O . ARG A 1 93 ? 13.884 18.243 3.458 1.00 80.69 93 ARG A O 1
ATOM 777 N N . GLU A 1 94 ? 11.666 18.320 3.078 1.00 74.44 94 GLU A N 1
ATOM 778 C CA . GLU A 1 94 ? 11.472 19.655 3.652 1.00 74.44 94 GLU A CA 1
ATOM 779 C C . GLU A 1 94 ? 11.760 19.671 5.161 1.00 74.44 94 GLU A C 1
ATOM 781 O O . GLU A 1 94 ? 12.404 20.592 5.650 1.00 74.44 94 GLU A O 1
ATOM 786 N N . SER A 1 95 ? 11.380 18.623 5.903 1.00 75.06 95 SER A N 1
ATOM 787 C CA . SER A 1 95 ? 11.653 18.533 7.347 1.00 75.06 95 SER A CA 1
ATOM 788 C C . SER A 1 95 ? 13.132 18.344 7.705 1.00 75.06 95 SER A C 1
ATOM 790 O O . SER A 1 95 ? 13.528 18.658 8.818 1.00 75.06 95 SER A O 1
ATOM 792 N N . HIS A 1 96 ? 13.945 17.832 6.777 1.00 69.69 96 HIS A N 1
ATOM 793 C CA . HIS A 1 96 ? 15.386 17.628 6.970 1.00 69.69 96 HIS A CA 1
ATOM 794 C C . HIS A 1 96 ? 16.226 18.847 6.552 1.00 69.69 96 HIS A C 1
ATOM 796 O O . HIS A 1 96 ? 17.452 18.800 6.618 1.00 69.69 96 HIS A O 1
ATOM 802 N N . LYS A 1 97 ? 15.577 19.913 6.064 1.00 59.91 97 LYS A N 1
ATOM 803 C CA . LYS A 1 97 ? 16.217 21.143 5.577 1.00 59.91 97 LYS A CA 1
ATOM 804 C C . LYS A 1 97 ? 16.229 22.273 6.624 1.00 59.91 97 LYS A C 1
ATOM 806 O O . LYS A 1 97 ? 16.602 23.397 6.294 1.00 59.91 97 LYS A O 1
ATOM 811 N N . TYR A 1 98 ? 15.847 21.974 7.863 1.00 50.38 98 TYR A N 1
ATOM 812 C CA . TYR A 1 98 ? 15.841 22.875 9.019 1.00 50.38 98 TYR A CA 1
ATOM 813 C C . TYR A 1 98 ? 16.587 22.226 10.183 1.00 50.38 98 TYR A C 1
ATOM 815 O O . TYR A 1 98 ? 17.196 22.987 10.964 1.00 50.38 98 TYR A O 1
#

Nearest PDB structures (foldseek):
  4j2c-assembly2_C  TM=2.216E-01  e=9.098E+00  Homo sapiens

pLDDT: mean 78.17, std 16.91, range [35.91, 91.81]

Organism: NCBI:txid35755

Sequence (98 aa):
MSEEKQRSTELFDAVTTENSHRAQMLAVLDFEATADKNLVRKEEAIREELAISPIRYYQLLNYALELPEANEKYPMLVAQLRRRRDIRDNQRRESHKY

InterPro domains:
  IPR021678 Protein of unknown function DUF3263 [PF11662] (26-92)

Solvent-accessible surface area (backbone atoms only — not comparable to full-atom values): 5728 Å² total; per-residue (Å²): 144,77,71,76,73,58,61,64,56,56,52,53,58,50,52,53,52,51,52,47,48,54,54,51,28,52,53,51,51,57,47,60,74,70,50,63,96,76,52,89,54,49,64,54,50,41,38,72,76,66,71,43,55,62,69,57,51,57,50,34,56,55,52,38,71,78,37,68,68,42,42,74,76,36,46,70,58,45,53,51,50,50,52,52,51,52,54,53,53,50,52,53,54,61,67,72,73,115

Foldseek 3Di:
DPPPVVVVVVVVVVVVVVVVLVVLLVVLLVCVVVDDPPPPPVQVCCCVVSVDHPVSSVVSLVVLLVDVVSCVVPVPSSVVSVVVVVVVVVVVVVVVVD

Mean predicted aligned error: 9.36 Å

Secondary structure (DSSP, 8-state):
--STTTHHHHHHHHHHHHHHHHHHHHHHHHHHHHS-TT-TTHHHHHHHHS-S-HHHHHHHHHHHHH-HHHHHH-HHHHHHHHHHHHHHHHHHHHHTT-

Radius of gyration: 17.48 Å; Cα contacts (8 Å, |Δi|>4): 40; chains: 1; bounding box: 42×57×28 Å